Protein AF-A0AA43DC40-F1 (afdb_monomer)

Sequence (104 aa):
INIGRANNIYPDQLMPLIDKRHTLIVPQDLTDDLKFDYLFSLVQLMKIDERMYKEEMMFCSTIAENLGYRRQVMFELLLNVESTPMGEEEMNRLKGLVQGYLKP

pLDDT: mean 82.78, std 11.57, range [48.47, 95.19]

Solvent-accessible surface area (backbone atoms only — not comparable to full-atom values): 6319 Å² total; per-residue (Å²): 118,68,68,36,57,76,68,79,38,50,71,83,68,44,50,71,62,68,77,48,90,67,80,86,74,74,75,86,87,59,53,74,67,55,48,49,53,51,54,51,51,56,49,36,52,42,51,67,66,75,59,84,52,72,68,56,55,54,49,53,23,52,51,37,40,75,70,40,31,42,51,68,47,52,59,55,47,64,74,70,60,56,72,58,91,73,53,72,69,57,48,52,52,50,49,59,59,52,59,72,33,50,61,131

Secondary structure (DSSP, 8-state):
-HHHHHTT--HHHHHHHHSS-------TT--HHHHHHHHHHHHHHHHHH----HHHHHHHHHHHHHTTB-TTHHHHHHHH--SSPPPHHHHHHHHHHHHTTB--

Foldseek 3Di:
DVVCVVVVHDPVNVVVVVVDDDDPCLPQPDDLVRLLVVLLVLLLVVQLVVDDDPVSLVVSLVSCVSNQFHSCLSVLSNVQRHNDDDDPVSSVVNSVVSVVRGDD

Mean predicted aligned error: 7.76 Å

Radius of gyration: 14.43 Å; Cα contacts (8 Å, |Δi|>4): 70; chains: 1; bounding box: 31×30×38 Å

Structure (mmCIF, N/CA/C/O backbone):
data_AF-A0AA43DC40-F1
#
_entry.id   AF-A0AA43DC40-F1
#
loop_
_atom_site.group_PDB
_atom_site.id
_atom_site.type_symbol
_atom_site.label_atom_id
_atom_site.label_alt_id
_atom_site.label_comp_id
_atom_site.label_asym_id
_atom_site.label_entity_id
_atom_site.label_seq_id
_atom_site.pdbx_PDB_ins_code
_atom_site.Cartn_x
_atom_site.Cartn_y
_atom_site.Cartn_z
_atom_site.occupancy
_atom_site.B_iso_or_equiv
_atom_site.auth_seq_id
_atom_site.auth_comp_id
_atom_site.auth_asym_id
_atom_site.auth_atom_id
_atom_site.pdbx_PDB_model_num
ATOM 1 N N . ILE A 1 1 ? 11.589 -10.668 -12.384 1.00 48.47 1 ILE A N 1
ATOM 2 C CA . ILE A 1 1 ? 11.564 -12.160 -12.431 1.00 48.47 1 ILE A CA 1
ATOM 3 C C . ILE A 1 1 ? 11.500 -12.792 -11.030 1.00 48.47 1 ILE A C 1
ATOM 5 O O . ILE A 1 1 ? 10.839 -13.813 -10.881 1.00 48.47 1 ILE A O 1
ATOM 9 N N . ASN A 1 2 ? 12.104 -12.191 -9.994 1.00 56.75 2 ASN A N 1
ATOM 10 C CA . ASN A 1 2 ? 12.152 -12.777 -8.641 1.00 56.75 2 ASN A CA 1
ATOM 11 C C . ASN A 1 2 ? 10.788 -12.880 -7.923 1.00 56.75 2 ASN A C 1
ATOM 13 O O . ASN A 1 2 ? 10.542 -13.875 -7.252 1.00 56.75 2 ASN A O 1
ATOM 17 N N . ILE A 1 3 ? 9.874 -11.924 -8.130 1.00 61.62 3 ILE A N 1
ATOM 18 C CA . ILE A 1 3 ? 8.538 -11.908 -7.495 1.00 61.62 3 ILE A CA 1
ATOM 19 C C . ILE A 1 3 ? 7.651 -13.068 -7.971 1.00 61.62 3 ILE A C 1
ATOM 21 O O . ILE A 1 3 ? 6.934 -13.667 -7.174 1.00 61.62 3 ILE A O 1
ATOM 25 N N . GLY A 1 4 ? 7.724 -13.418 -9.262 1.00 61.06 4 GLY A N 1
ATO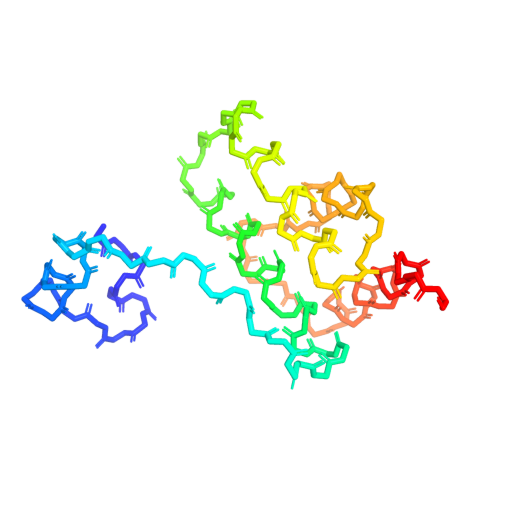M 26 C CA . GLY A 1 4 ? 6.960 -14.5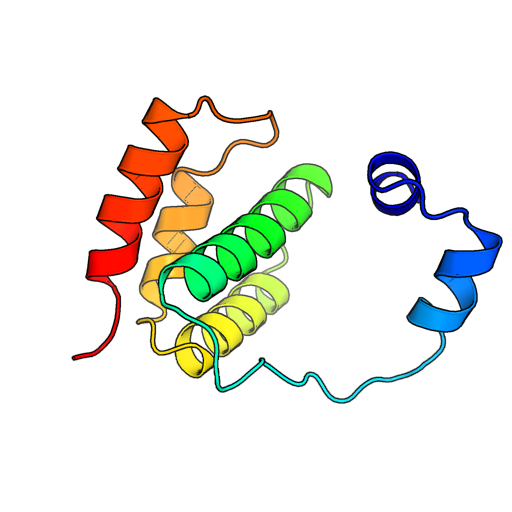34 -9.823 1.00 61.06 4 GLY A CA 1
ATOM 27 C C . GLY A 1 4 ? 7.344 -15.855 -9.161 1.00 61.06 4 GLY A C 1
ATOM 28 O O . GLY A 1 4 ? 6.488 -16.536 -8.611 1.00 61.06 4 GLY A O 1
ATOM 29 N N . ARG A 1 5 ? 8.647 -16.164 -9.094 1.00 63.62 5 ARG A N 1
ATOM 30 C CA . ARG A 1 5 ? 9.133 -17.379 -8.418 1.00 63.62 5 ARG A CA 1
ATOM 31 C C . ARG A 1 5 ? 8.778 -17.422 -6.934 1.00 63.62 5 ARG A C 1
ATOM 33 O O . ARG A 1 5 ? 8.451 -18.496 -6.447 1.00 63.62 5 ARG A O 1
ATOM 40 N N . ALA A 1 6 ? 8.812 -16.283 -6.240 1.00 60.78 6 ALA A N 1
ATOM 41 C CA . ALA A 1 6 ? 8.410 -16.201 -4.835 1.00 60.78 6 ALA A CA 1
ATOM 42 C C . ALA A 1 6 ? 6.925 -16.553 -4.611 1.00 60.78 6 ALA A C 1
ATOM 44 O O . ALA A 1 6 ? 6.558 -16.967 -3.518 1.00 60.78 6 ALA A O 1
ATOM 45 N N . ASN A 1 7 ? 6.092 -16.441 -5.652 1.00 64.56 7 ASN A N 1
ATOM 46 C CA . ASN A 1 7 ? 4.660 -16.743 -5.629 1.00 64.56 7 ASN A CA 1
ATOM 47 C C . ASN A 1 7 ? 4.292 -17.978 -6.479 1.00 64.56 7 ASN A C 1
ATOM 49 O O . ASN A 1 7 ? 3.139 -18.127 -6.874 1.00 64.56 7 ASN A O 1
ATOM 53 N N . ASN A 1 8 ? 5.254 -18.858 -6.792 1.00 75.06 8 ASN A N 1
ATOM 54 C CA . ASN A 1 8 ? 5.072 -20.034 -7.663 1.00 75.06 8 ASN A CA 1
ATOM 55 C C . ASN A 1 8 ? 4.550 -19.722 -9.084 1.00 75.06 8 ASN A C 1
ATOM 57 O O . ASN A 1 8 ? 3.950 -20.574 -9.736 1.00 75.06 8 ASN A O 1
ATOM 61 N N . ILE A 1 9 ? 4.811 -18.516 -9.586 1.00 76.44 9 ILE A N 1
ATOM 62 C CA . ILE A 1 9 ? 4.504 -18.089 -10.954 1.00 76.44 9 ILE A CA 1
ATOM 63 C C . ILE A 1 9 ? 5.775 -18.198 -11.798 1.00 76.44 9 ILE A C 1
ATOM 65 O O . ILE A 1 9 ? 6.770 -17.497 -11.571 1.00 76.44 9 ILE A O 1
ATOM 69 N N . TYR A 1 10 ? 5.745 -19.078 -12.796 1.00 78.94 10 TYR A N 1
ATOM 70 C CA . TYR A 1 10 ? 6.872 -19.291 -13.700 1.00 78.94 10 TYR A CA 1
ATOM 71 C C . TYR A 1 10 ? 6.940 -18.211 -14.801 1.00 78.94 10 TYR A C 1
ATOM 73 O O . TYR A 1 10 ? 5.934 -17.563 -15.101 1.00 78.94 10 TYR A O 1
ATOM 81 N N . PRO A 1 11 ? 8.123 -17.949 -15.399 1.00 73.69 11 PRO A N 1
ATOM 82 C CA . PRO A 1 11 ? 8.287 -16.870 -16.380 1.00 73.69 11 PRO A CA 1
ATOM 83 C C . PRO A 1 11 ? 7.344 -16.953 -17.589 1.00 73.69 11 PRO A C 1
ATOM 85 O O . PRO A 1 11 ? 6.876 -15.928 -18.071 1.00 73.69 11 PRO A O 1
ATOM 88 N N . ASP A 1 12 ? 7.038 -18.159 -18.053 1.00 79.00 12 ASP A N 1
ATOM 89 C CA . ASP A 1 12 ? 6.095 -18.459 -19.136 1.00 79.00 12 ASP A CA 1
ATOM 90 C C . ASP A 1 12 ? 4.640 -18.105 -18.791 1.00 79.00 12 ASP A C 1
ATOM 92 O O . ASP A 1 12 ? 3.876 -17.707 -19.667 1.00 79.00 12 ASP A O 1
ATOM 96 N N . GLN A 1 13 ? 4.269 -18.178 -17.513 1.00 75.88 13 GLN A N 1
ATOM 97 C CA . GLN A 1 13 ? 2.968 -17.735 -17.006 1.00 75.88 13 GLN A CA 1
ATOM 98 C C . GLN A 1 13 ? 2.934 -16.227 -16.732 1.00 75.88 13 GLN A C 1
ATOM 100 O O . GLN A 1 13 ? 1.872 -15.609 -16.784 1.00 75.88 13 GLN A O 1
ATOM 105 N N . LEU A 1 14 ? 4.094 -15.629 -16.452 1.00 74.81 14 LEU A N 1
ATOM 106 C CA . LEU A 1 14 ? 4.236 -14.208 -16.151 1.00 74.81 14 LEU A CA 1
ATOM 107 C C . LEU A 1 14 ? 4.168 -13.332 -17.412 1.00 74.81 14 LEU A C 1
ATOM 109 O O . LEU A 1 14 ? 3.501 -12.299 -17.395 1.00 74.81 14 LEU A O 1
ATOM 113 N N . MET A 1 15 ? 4.834 -13.730 -18.502 1.00 75.06 15 MET A N 1
ATOM 114 C CA . MET A 1 15 ? 4.919 -12.911 -19.724 1.00 75.06 15 MET A CA 1
ATOM 115 C C . MET A 1 15 ? 3.545 -12.507 -20.299 1.00 75.06 15 MET A C 1
ATOM 117 O O . MET A 1 15 ? 3.346 -11.319 -20.557 1.00 75.06 15 MET A O 1
ATOM 121 N N . PRO A 1 16 ? 2.545 -13.408 -20.406 1.00 73.31 16 PRO A N 1
ATOM 122 C CA . PRO A 1 16 ? 1.213 -13.040 -20.896 1.00 73.31 16 PRO A CA 1
ATOM 123 C C . PRO A 1 16 ? 0.466 -12.028 -20.014 1.00 73.31 16 PRO A C 1
ATOM 125 O O . PRO A 1 16 ? -0.461 -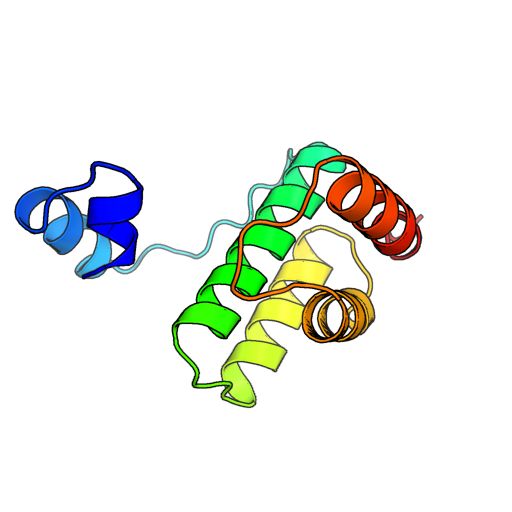11.370 -20.494 1.00 73.31 16 PRO A O 1
ATOM 128 N N . LEU A 1 17 ? 0.827 -11.926 -18.728 1.00 67.50 17 LEU A N 1
ATOM 129 C CA . LEU A 1 17 ? 0.233 -10.984 -17.775 1.00 67.50 17 LEU A CA 1
ATOM 130 C C . LEU A 1 17 ? 0.859 -9.589 -17.900 1.00 67.50 17 LEU A C 1
ATOM 132 O O . LEU A 1 17 ? 0.159 -8.597 -17.712 1.00 67.50 17 LEU A O 1
ATOM 136 N N . ILE A 1 18 ? 2.147 -9.516 -18.253 1.00 66.62 18 ILE A N 1
ATOM 137 C CA . ILE A 1 18 ? 2.888 -8.260 -18.453 1.00 66.62 18 ILE A CA 1
ATOM 138 C C . ILE A 1 18 ? 2.529 -7.610 -19.797 1.00 66.62 18 ILE A C 1
ATOM 140 O O . ILE A 1 18 ? 2.331 -6.398 -19.857 1.00 66.62 18 ILE A O 1
ATOM 144 N N . ASP A 1 19 ? 2.402 -8.401 -20.867 1.00 66.62 19 ASP A N 1
ATOM 145 C CA . ASP A 1 19 ? 2.202 -7.883 -22.233 1.00 66.62 19 ASP A CA 1
ATOM 146 C C . ASP A 1 19 ? 0.812 -7.277 -22.481 1.00 66.62 19 ASP A C 1
ATOM 148 O O . ASP A 1 19 ? 0.579 -6.574 -23.469 1.00 66.62 19 ASP A O 1
ATOM 152 N N . LYS A 1 20 ? -0.140 -7.517 -21.580 1.00 62.59 20 LYS A N 1
ATOM 153 C CA . LYS A 1 20 ? -1.488 -6.960 -21.672 1.00 62.59 20 LYS A CA 1
ATOM 154 C C . LYS A 1 20 ? -1.578 -5.673 -20.857 1.00 62.59 20 LYS A C 1
ATOM 156 O O . LYS A 1 20 ? -1.390 -5.668 -19.642 1.00 62.59 20 LYS A O 1
ATOM 161 N N . ARG A 1 21 ? -1.968 -4.573 -21.508 1.00 57.25 21 ARG A N 1
ATOM 162 C CA . ARG A 1 21 ? -2.425 -3.376 -20.790 1.00 57.25 21 ARG A CA 1
ATOM 163 C C . ARG A 1 21 ? -3.766 -3.689 -20.145 1.00 57.25 21 ARG A C 1
ATOM 165 O O . ARG A 1 21 ? -4.774 -3.811 -20.835 1.00 57.25 21 ARG A O 1
ATOM 172 N N . HIS A 1 22 ? -3.765 -3.816 -18.830 1.00 60.41 22 HIS A N 1
ATOM 173 C CA . HIS A 1 22 ? -4.987 -3.915 -18.053 1.00 60.41 22 HIS A CA 1
ATOM 174 C C . HIS A 1 22 ? -5.360 -2.511 -17.591 1.00 60.41 22 HIS A C 1
ATOM 176 O O . HIS A 1 22 ? -4.498 -1.740 -17.160 1.00 60.41 22 HIS A O 1
ATOM 182 N N . THR A 1 23 ? -6.640 -2.158 -17.678 1.00 60.72 23 THR A N 1
ATOM 183 C CA . THR A 1 23 ? -7.143 -1.025 -16.903 1.00 60.72 23 THR A CA 1
ATOM 184 C C . THR A 1 23 ? -6.868 -1.342 -15.439 1.00 60.72 23 THR A C 1
ATOM 186 O O . THR A 1 23 ? -7.170 -2.447 -14.990 1.00 60.72 23 THR A O 1
ATOM 189 N N . LEU A 1 24 ? -6.251 -0.415 -14.707 1.00 63.91 24 LEU A N 1
ATOM 190 C CA . LEU A 1 24 ? -6.028 -0.601 -13.280 1.00 63.91 24 LEU A CA 1
ATOM 191 C C . LEU A 1 24 ? -7.393 -0.583 -12.583 1.00 63.91 24 LEU A C 1
ATOM 193 O O . LEU A 1 24 ? -7.950 0.480 -12.315 1.00 63.91 24 LEU A O 1
ATOM 197 N N . ILE A 1 25 ? -7.953 -1.763 -12.339 1.00 64.56 25 ILE A N 1
ATOM 198 C CA . ILE A 1 25 ? -9.177 -1.913 -11.562 1.00 64.56 25 ILE A CA 1
ATOM 199 C C . ILE A 1 25 ? -8.734 -2.009 -10.107 1.00 64.56 25 ILE A C 1
ATOM 201 O O . ILE A 1 25 ? -8.345 -3.077 -9.642 1.00 64.56 25 ILE A O 1
ATOM 205 N N . VAL A 1 26 ? -8.750 -0.878 -9.398 1.00 68.06 26 VAL A N 1
ATOM 206 C CA . VAL A 1 26 ? -8.698 -0.905 -7.933 1.00 68.06 26 VAL A CA 1
ATOM 207 C C . VAL A 1 26 ? -9.977 -1.618 -7.481 1.00 68.06 26 VAL A C 1
ATOM 209 O O . VAL A 1 26 ? -11.061 -1.141 -7.834 1.00 68.06 26 VAL A O 1
ATOM 212 N N . PRO A 1 27 ? -9.898 -2.770 -6.791 1.00 72.25 27 PRO A N 1
ATOM 213 C CA . PRO A 1 27 ? -11.100 -3.515 -6.444 1.00 72.25 27 PRO A CA 1
ATOM 214 C C . PRO A 1 27 ? -11.962 -2.669 -5.497 1.00 72.25 27 PRO A C 1
ATOM 216 O O . PRO A 1 27 ? -11.457 -2.142 -4.507 1.00 72.25 27 PRO A O 1
ATOM 219 N N . GLN A 1 28 ? -13.241 -2.483 -5.836 1.00 69.62 28 GLN A N 1
ATOM 220 C CA . GLN A 1 28 ? -14.106 -1.528 -5.127 1.00 69.62 28 GLN A CA 1
ATOM 221 C C . GLN A 1 28 ? -14.720 -2.101 -3.842 1.00 69.62 28 GLN A C 1
ATOM 223 O O . GLN A 1 28 ? -14.998 -1.342 -2.919 1.00 69.62 28 GLN A O 1
ATOM 228 N N . ASP A 1 29 ? -14.830 -3.428 -3.740 1.00 80.38 29 ASP A N 1
ATOM 229 C CA . ASP A 1 29 ? -15.488 -4.124 -2.625 1.00 80.38 29 ASP A CA 1
ATOM 230 C C . ASP A 1 29 ? -14.487 -4.843 -1.703 1.00 80.38 29 ASP A C 1
ATOM 232 O O . ASP A 1 29 ? -14.690 -5.988 -1.295 1.00 80.38 29 ASP A O 1
ATOM 236 N N . LEU A 1 30 ? -13.359 -4.198 -1.395 1.00 85.69 30 LEU A N 1
ATOM 237 C CA . LEU A 1 30 ? -12.401 -4.735 -0.426 1.00 85.69 30 LEU A CA 1
ATOM 238 C C . LEU A 1 30 ? -12.829 -4.400 1.002 1.00 85.69 30 LEU A C 1
ATOM 240 O O . LEU A 1 30 ? -13.193 -3.262 1.304 1.00 85.69 30 LEU A O 1
ATOM 244 N N . THR A 1 31 ? -12.708 -5.377 1.899 1.00 92.25 31 THR A N 1
ATOM 245 C CA . THR A 1 31 ? -12.727 -5.111 3.341 1.00 92.25 31 THR A CA 1
ATOM 246 C C . THR A 1 31 ? -11.515 -4.264 3.717 1.00 92.25 31 THR A C 1
ATOM 248 O O . THR A 1 31 ? -10.492 -4.299 3.035 1.00 92.25 31 THR A O 1
ATOM 251 N N . ASP A 1 32 ? -11.596 -3.525 4.820 1.00 92.19 32 ASP A N 1
ATOM 252 C CA . ASP A 1 32 ? -10.493 -2.660 5.262 1.00 92.19 32 ASP A CA 1
ATOM 253 C C . ASP A 1 32 ? -9.182 -3.424 5.475 1.00 92.19 32 ASP A C 1
ATOM 255 O O . ASP A 1 32 ? -8.097 -2.906 5.208 1.00 92.19 32 ASP A O 1
ATOM 259 N N . ASP A 1 33 ? -9.288 -4.688 5.870 1.00 90.94 33 ASP A N 1
ATOM 260 C CA . ASP A 1 33 ? -8.168 -5.613 5.978 1.00 90.94 33 ASP A CA 1
ATOM 261 C C . ASP A 1 33 ? -7.516 -5.887 4.621 1.00 90.94 33 ASP A C 1
ATOM 263 O O . ASP A 1 33 ? -6.307 -5.735 4.473 1.00 90.94 33 ASP A O 1
ATOM 267 N N . LEU A 1 34 ? -8.321 -6.194 3.604 1.00 90.88 34 LEU A N 1
ATOM 268 C CA . LEU A 1 34 ? -7.820 -6.448 2.257 1.00 90.88 34 LEU A CA 1
ATOM 269 C C . LEU A 1 34 ? -7.244 -5.186 1.604 1.00 90.88 34 LEU A C 1
ATOM 271 O O . LEU A 1 34 ? -6.302 -5.273 0.817 1.00 90.88 34 LEU A O 1
ATOM 275 N N . LYS A 1 35 ? -7.783 -4.003 1.921 1.00 92.56 35 LYS A N 1
ATOM 276 C CA . LYS A 1 35 ? -7.207 -2.740 1.442 1.00 92.56 35 LYS A CA 1
ATOM 277 C C . LYS A 1 35 ? -5.821 -2.500 2.045 1.00 92.56 35 LYS A C 1
ATOM 279 O O . LYS A 1 35 ? -4.922 -2.059 1.328 1.00 92.56 35 LYS A O 1
ATOM 284 N N . PHE A 1 36 ? -5.646 -2.804 3.334 1.00 93.44 36 PHE A N 1
ATOM 285 C CA . PHE A 1 36 ? -4.342 -2.755 3.991 1.00 93.44 36 PHE A CA 1
ATOM 286 C C . PHE A 1 36 ? -3.359 -3.726 3.329 1.00 93.44 36 PHE A C 1
ATOM 288 O O . PHE A 1 36 ? -2.290 -3.292 2.901 1.00 93.44 36 PHE A O 1
ATOM 295 N N . ASP A 1 37 ? -3.742 -4.995 3.167 1.00 91.62 37 ASP A N 1
ATOM 296 C CA . ASP A 1 37 ? -2.885 -6.027 2.567 1.00 91.62 37 ASP A CA 1
ATOM 297 C C . ASP A 1 37 ? -2.435 -5.637 1.150 1.00 91.62 37 ASP A C 1
ATOM 299 O O . ASP A 1 37 ? -1.281 -5.845 0.758 1.00 91.62 37 ASP A O 1
ATOM 303 N N . TYR A 1 38 ? -3.330 -5.005 0.386 1.00 90.69 38 TYR A N 1
ATOM 304 C CA . TYR A 1 38 ? -3.038 -4.499 -0.950 1.00 90.69 38 TYR A CA 1
ATOM 305 C C . TYR A 1 38 ? -1.973 -3.392 -0.935 1.00 90.69 38 TYR A C 1
ATOM 307 O O . TYR A 1 38 ? -0.987 -3.465 -1.672 1.00 90.69 38 TYR A O 1
ATOM 315 N N . LEU A 1 39 ? -2.138 -2.372 -0.084 1.00 91.69 39 LEU A N 1
ATOM 316 C CA . LEU A 1 39 ? -1.166 -1.281 0.030 1.00 91.69 39 LEU A CA 1
ATOM 317 C C . LEU A 1 39 ? 0.176 -1.760 0.594 1.00 91.69 39 LEU A C 1
ATOM 319 O O . LEU A 1 39 ? 1.225 -1.348 0.098 1.00 91.69 39 LEU A O 1
ATOM 323 N N . PHE A 1 40 ? 0.147 -2.656 1.581 1.00 92.25 40 PHE A N 1
ATOM 324 C CA . PHE A 1 40 ? 1.340 -3.293 2.129 1.00 92.25 40 PHE A CA 1
ATOM 325 C C . PHE A 1 40 ? 2.129 -4.011 1.029 1.00 92.25 40 PHE A C 1
ATOM 327 O O . PHE A 1 40 ? 3.325 -3.772 0.867 1.00 92.25 40 PHE A O 1
ATOM 334 N N . SER A 1 41 ? 1.445 -4.819 0.214 1.00 88.56 41 SER A N 1
ATOM 335 C CA . SER A 1 41 ? 2.063 -5.560 -0.890 1.00 88.56 41 SER A CA 1
ATOM 336 C C . SER A 1 41 ? 2.700 -4.627 -1.922 1.00 88.56 41 SER A C 1
ATOM 338 O O . SER A 1 41 ? 3.827 -4.867 -2.353 1.00 88.56 41 SER A O 1
ATOM 340 N N . LEU A 1 42 ? 2.031 -3.526 -2.290 1.00 87.88 42 LEU A N 1
ATOM 341 C CA . LEU A 1 42 ? 2.607 -2.520 -3.192 1.00 87.88 42 LEU A CA 1
ATOM 342 C C . LEU A 1 42 ? 3.894 -1.911 -2.628 1.00 87.88 42 LEU A C 1
ATOM 344 O O . LEU A 1 42 ? 4.878 -1.754 -3.350 1.00 87.88 42 LEU A O 1
ATOM 348 N N . VAL A 1 43 ? 3.905 -1.580 -1.337 1.00 89.44 43 VAL A N 1
ATOM 349 C CA . VAL A 1 43 ? 5.074 -0.983 -0.687 1.00 89.44 43 VAL A CA 1
ATOM 350 C C . VAL A 1 43 ? 6.216 -1.981 -0.551 1.00 89.44 43 VAL A C 1
ATOM 352 O O . VAL A 1 43 ? 7.361 -1.631 -0.830 1.00 89.44 43 VAL A O 1
ATOM 355 N N . GLN A 1 44 ? 5.919 -3.229 -0.206 1.00 88.06 44 GLN A N 1
ATOM 356 C CA . GLN A 1 44 ? 6.922 -4.284 -0.137 1.00 88.06 44 GLN A CA 1
ATOM 357 C C . GLN A 1 44 ? 7.588 -4.517 -1.502 1.00 88.06 44 GLN A C 1
ATOM 359 O O . GLN A 1 44 ? 8.809 -4.647 -1.577 1.00 88.06 44 GLN A O 1
ATOM 364 N N . LEU A 1 45 ? 6.817 -4.486 -2.595 1.00 83.31 45 LEU A N 1
ATOM 365 C CA . LEU A 1 45 ? 7.356 -4.574 -3.956 1.00 83.31 45 LEU A CA 1
ATOM 366 C C . LEU A 1 45 ? 8.327 -3.426 -4.263 1.00 83.31 45 LEU A C 1
ATOM 368 O O . LEU A 1 45 ? 9.417 -3.680 -4.772 1.00 83.31 45 LEU A O 1
ATOM 372 N N . MET A 1 46 ? 7.977 -2.191 -3.890 1.00 81.31 46 MET A N 1
ATOM 373 C CA . MET A 1 46 ? 8.869 -1.033 -4.046 1.00 81.31 46 MET A CA 1
ATOM 374 C C . MET A 1 46 ? 10.151 -1.163 -3.209 1.00 81.31 46 MET A C 1
ATOM 376 O O . MET A 1 46 ? 11.229 -0.787 -3.663 1.00 81.31 46 MET A O 1
ATOM 380 N N . LYS A 1 47 ? 10.061 -1.715 -1.991 1.00 83.75 47 LYS A N 1
ATOM 381 C CA . LYS A 1 47 ? 11.224 -1.936 -1.114 1.00 83.75 47 LYS A CA 1
ATOM 382 C C . LYS A 1 47 ? 12.190 -2.975 -1.681 1.00 83.75 47 LYS A C 1
ATOM 384 O O . LYS A 1 47 ? 13.396 -2.806 -1.537 1.00 83.75 47 LYS A O 1
ATOM 389 N N . ILE A 1 48 ? 11.669 -4.022 -2.320 1.00 82.56 48 ILE A N 1
ATOM 390 C CA . ILE A 1 48 ? 12.474 -5.082 -2.943 1.00 82.56 48 ILE A CA 1
ATOM 391 C C . ILE A 1 48 ? 13.174 -4.585 -4.214 1.00 82.56 48 ILE A C 1
ATOM 393 O O . ILE A 1 48 ? 14.287 -5.020 -4.497 1.00 82.56 48 ILE A O 1
ATOM 397 N N . ASP A 1 49 ? 12.541 -3.697 -4.985 1.00 76.81 49 ASP A N 1
ATOM 398 C CA . ASP A 1 49 ? 13.115 -3.189 -6.242 1.00 76.81 49 ASP A CA 1
ATOM 399 C C . ASP A 1 49 ? 14.218 -2.127 -6.028 1.00 76.81 49 ASP A C 1
ATOM 401 O O . ASP A 1 49 ? 14.896 -1.736 -6.975 1.00 76.81 49 ASP A O 1
ATOM 405 N N . GLU A 1 50 ? 14.419 -1.656 -4.786 1.00 72.75 50 GLU A N 1
ATOM 406 C CA . GLU A 1 50 ? 15.418 -0.650 -4.358 1.00 72.75 50 GLU A CA 1
ATOM 407 C C . GLU A 1 50 ? 15.394 0.684 -5.137 1.00 72.75 50 GLU A C 1
ATOM 409 O O . GLU A 1 50 ? 16.259 1.547 -4.969 1.00 72.75 50 GLU A O 1
ATOM 414 N N . ARG A 1 51 ? 14.382 0.897 -5.979 1.00 70.12 51 ARG A N 1
ATOM 415 C CA . ARG A 1 51 ? 14.210 2.084 -6.812 1.00 70.12 51 ARG A CA 1
ATOM 416 C C . ARG A 1 51 ? 12.869 2.702 -6.477 1.00 70.12 51 ARG A C 1
ATOM 418 O O . ARG A 1 51 ? 11.831 2.152 -6.803 1.00 70.12 51 ARG A O 1
ATOM 425 N N . MET A 1 52 ? 12.901 3.845 -5.799 1.00 68.62 52 MET A N 1
ATOM 426 C CA . MET A 1 52 ? 11.694 4.617 -5.524 1.00 68.62 52 MET A CA 1
ATOM 427 C C . MET A 1 52 ? 11.665 5.847 -6.416 1.00 68.62 52 MET A C 1
ATOM 429 O O . MET A 1 52 ? 12.334 6.845 -6.130 1.00 68.62 52 MET A O 1
ATOM 433 N N . TYR A 1 53 ? 10.884 5.784 -7.490 1.00 78.81 53 TYR A N 1
ATOM 434 C CA . TYR A 1 53 ? 10.644 6.947 -8.332 1.00 78.81 53 TYR A CA 1
ATOM 435 C C . TYR A 1 53 ? 9.502 7.792 -7.753 1.00 78.81 53 TYR A C 1
ATOM 437 O O . TYR A 1 53 ? 8.522 7.290 -7.196 1.00 78.81 53 TYR A O 1
ATOM 445 N N . LYS A 1 54 ? 9.612 9.117 -7.874 1.00 80.56 54 LYS A N 1
ATOM 446 C CA . LYS A 1 54 ? 8.608 10.056 -7.342 1.00 80.56 54 LYS A CA 1
ATOM 447 C C . LYS A 1 54 ? 7.232 9.811 -7.968 1.00 80.56 54 LYS A C 1
ATOM 449 O O . LYS A 1 54 ? 6.204 9.943 -7.306 1.00 80.56 54 LYS A O 1
ATOM 454 N N . GLU A 1 55 ? 7.219 9.449 -9.241 1.00 80.88 55 GLU A N 1
ATOM 455 C CA . GLU A 1 55 ? 6.035 9.131 -10.026 1.00 80.88 55 GLU A CA 1
ATOM 456 C C . GLU A 1 55 ? 5.304 7.899 -9.470 1.00 80.88 55 GLU A C 1
ATOM 458 O O . GLU A 1 55 ? 4.077 7.915 -9.368 1.00 80.88 55 GLU A O 1
ATOM 463 N N . GLU A 1 56 ? 6.038 6.874 -9.029 1.00 78.69 56 GLU A N 1
ATOM 464 C CA . GLU A 1 56 ? 5.473 5.660 -8.423 1.00 78.69 56 GLU A CA 1
ATOM 465 C C . GLU A 1 56 ? 4.844 5.954 -7.063 1.00 78.69 56 GLU A C 1
ATOM 467 O O . GLU A 1 56 ? 3.741 5.485 -6.778 1.00 78.69 56 GLU A O 1
ATOM 472 N N . MET A 1 57 ? 5.485 6.802 -6.248 1.00 83.94 57 MET A N 1
ATOM 473 C CA . MET A 1 57 ? 4.899 7.249 -4.981 1.00 83.94 57 MET A CA 1
ATOM 474 C C . MET A 1 57 ? 3.592 8.018 -5.201 1.00 83.94 57 MET A C 1
ATOM 476 O O . MET A 1 57 ? 2.610 7.806 -4.482 1.00 83.94 57 MET A O 1
ATOM 480 N N . MET A 1 58 ? 3.552 8.901 -6.203 1.00 85.81 58 MET A N 1
ATOM 481 C CA . MET A 1 58 ? 2.343 9.654 -6.553 1.00 85.81 58 MET A CA 1
ATOM 482 C C . MET A 1 58 ? 1.229 8.736 -7.066 1.00 85.81 58 MET A C 1
ATOM 484 O O . MET A 1 58 ? 0.060 8.905 -6.705 1.00 85.81 58 MET A O 1
ATOM 488 N N . PHE A 1 59 ? 1.589 7.736 -7.868 1.00 84.69 59 PHE A N 1
ATOM 489 C CA . PHE A 1 59 ? 0.661 6.727 -8.358 1.00 84.69 59 PHE A CA 1
ATOM 490 C C . PHE A 1 59 ? 0.076 5.888 -7.214 1.00 84.69 59 PHE A C 1
ATOM 492 O O . PHE A 1 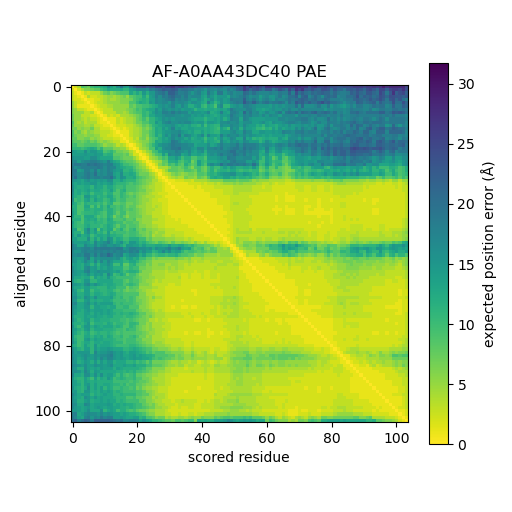59 ? -1.146 5.809 -7.078 1.00 84.69 59 PHE A O 1
ATOM 499 N N . CYS A 1 60 ? 0.913 5.353 -6.322 1.00 87.19 60 CYS A N 1
ATOM 500 C CA . CYS A 1 60 ? 0.452 4.577 -5.168 1.00 87.19 60 CYS A CA 1
ATOM 501 C C . CYS A 1 60 ? -0.387 5.423 -4.198 1.00 87.19 60 CYS A C 1
ATOM 503 O O . CYS A 1 60 ? -1.363 4.936 -3.637 1.00 87.19 60 CYS A O 1
ATOM 505 N N . SER A 1 61 ? -0.084 6.717 -4.061 1.00 90.50 61 SER A N 1
ATOM 506 C CA . SER A 1 61 ? -0.913 7.649 -3.280 1.00 90.50 61 SER A CA 1
ATOM 507 C C . SER A 1 61 ? -2.309 7.833 -3.878 1.00 90.50 61 SER A C 1
ATOM 509 O O . SER A 1 61 ? -3.283 7.974 -3.141 1.00 90.50 61 SER A O 1
ATOM 511 N N . THR A 1 62 ? -2.420 7.804 -5.207 1.00 90.00 62 THR A N 1
ATOM 512 C CA . THR A 1 62 ? -3.713 7.848 -5.910 1.00 90.00 62 THR A CA 1
ATOM 513 C C . THR A 1 62 ? -4.488 6.545 -5.709 1.00 90.00 62 THR A C 1
ATOM 515 O O . THR A 1 62 ? -5.688 6.570 -5.455 1.00 90.00 62 THR A O 1
ATOM 518 N N . ILE A 1 63 ? -3.800 5.401 -5.747 1.00 89.75 63 ILE A N 1
ATOM 519 C CA . ILE A 1 63 ? -4.391 4.099 -5.410 1.00 89.75 63 ILE A CA 1
ATOM 520 C C . ILE A 1 63 ? -4.928 4.100 -3.975 1.00 89.75 63 ILE A C 1
ATOM 522 O O . ILE A 1 63 ? -6.070 3.704 -3.757 1.00 89.75 63 ILE A O 1
ATOM 526 N N . ALA A 1 64 ? -4.139 4.574 -3.009 1.00 92.44 64 ALA A N 1
ATOM 527 C CA . ALA A 1 64 ? -4.556 4.660 -1.615 1.00 92.44 64 ALA A CA 1
ATOM 528 C C . ALA A 1 64 ? -5.819 5.519 -1.447 1.00 92.44 64 ALA A C 1
ATOM 530 O O . ALA A 1 64 ? -6.737 5.129 -0.729 1.00 92.44 64 ALA A O 1
ATOM 531 N N . GLU A 1 65 ? -5.914 6.645 -2.161 1.00 92.75 65 GLU A N 1
ATOM 532 C CA . GLU A 1 65 ? -7.137 7.453 -2.182 1.00 92.75 65 GLU A CA 1
ATOM 533 C C . GLU A 1 65 ? -8.343 6.723 -2.758 1.00 92.75 65 GLU A C 1
ATOM 535 O O . GLU A 1 65 ? -9.431 6.844 -2.194 1.00 92.75 65 GLU A O 1
ATOM 540 N N . ASN A 1 66 ? -8.154 5.967 -3.839 1.00 89.81 66 ASN A N 1
ATOM 541 C CA . ASN A 1 66 ? -9.219 5.181 -4.460 1.00 89.81 66 ASN A CA 1
ATOM 542 C C . ASN A 1 66 ? -9.705 4.043 -3.551 1.00 89.81 66 ASN A C 1
ATOM 544 O O . ASN A 1 66 ? -10.868 3.664 -3.624 1.00 89.81 66 ASN A O 1
ATOM 548 N N . LEU A 1 67 ? -8.840 3.530 -2.670 1.00 91.00 67 LEU A N 1
ATOM 549 C CA . LEU A 1 67 ? -9.199 2.564 -1.626 1.00 91.00 67 LEU A CA 1
ATOM 550 C C . LEU A 1 67 ? -9.888 3.220 -0.413 1.00 91.00 67 LEU A C 1
ATOM 552 O O . LEU A 1 67 ? -10.360 2.521 0.479 1.00 91.00 67 LEU A O 1
ATOM 556 N N . GLY A 1 68 ? -9.968 4.552 -0.367 1.00 92.38 68 GLY A N 1
ATOM 557 C CA . GLY A 1 68 ? -10.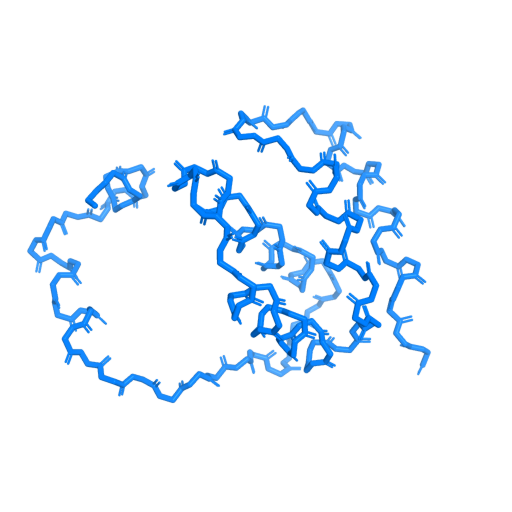605 5.299 0.719 1.00 92.38 68 GLY A CA 1
ATOM 558 C C . GLY A 1 68 ? -9.646 5.803 1.799 1.00 92.38 68 GLY A C 1
ATOM 559 O O . GLY A 1 68 ? -10.095 6.426 2.758 1.00 92.38 68 GLY A O 1
ATOM 560 N N . TYR A 1 69 ? -8.334 5.619 1.648 1.00 94.88 69 TYR A N 1
ATOM 561 C CA . TYR A 1 69 ? -7.351 6.199 2.563 1.00 94.88 69 TYR A CA 1
ATOM 562 C C . TYR A 1 69 ? -7.043 7.663 2.231 1.00 94.88 69 TYR A C 1
ATOM 564 O O . TYR A 1 69 ? -7.289 8.179 1.136 1.00 94.88 69 TYR A O 1
ATOM 572 N N . ARG A 1 70 ? -6.458 8.373 3.193 1.00 95.19 70 ARG A N 1
ATOM 573 C CA . ARG A 1 70 ? -5.766 9.644 2.946 1.00 95.19 70 ARG A CA 1
ATOM 574 C C . ARG A 1 70 ? -4.383 9.370 2.343 1.00 95.19 70 ARG A C 1
ATOM 576 O O . ARG A 1 70 ? -3.713 8.438 2.775 1.00 95.19 70 ARG A O 1
ATOM 583 N N . ARG A 1 71 ? -3.909 10.215 1.414 1.00 92.94 71 ARG A N 1
ATOM 584 C CA . ARG A 1 71 ? -2.594 10.046 0.742 1.00 92.94 71 ARG A CA 1
ATOM 585 C C . ARG A 1 71 ? -1.423 9.865 1.710 1.00 92.94 71 ARG A C 1
ATOM 587 O O . ARG A 1 71 ? -0.465 9.178 1.376 1.00 92.94 71 ARG A O 1
ATOM 594 N N . GLN A 1 72 ? -1.507 10.458 2.903 1.00 92.62 72 GLN A N 1
ATOM 595 C CA . GLN A 1 72 ? -0.479 10.366 3.942 1.00 92.62 72 GLN A CA 1
ATOM 596 C C . GLN A 1 72 ? -0.145 8.920 4.337 1.00 92.62 72 GLN A C 1
ATOM 598 O O . GLN A 1 72 ? 0.989 8.662 4.726 1.00 92.62 72 GLN A O 1
ATOM 603 N N . VAL A 1 73 ? -1.084 7.980 4.169 1.00 94.69 73 VAL A N 1
ATOM 604 C CA . VAL A 1 73 ? -0.878 6.559 4.485 1.00 94.69 73 VAL A CA 1
ATOM 605 C C . VAL A 1 73 ? 0.328 5.963 3.756 1.00 94.69 73 VAL A C 1
ATOM 607 O O . VAL A 1 73 ? 1.017 5.105 4.296 1.00 94.69 73 VAL A O 1
ATOM 610 N N . MET A 1 74 ? 0.628 6.446 2.545 1.00 92.56 74 MET A N 1
ATOM 611 C CA . MET A 1 74 ? 1.758 5.939 1.770 1.00 92.56 74 MET A CA 1
ATOM 612 C C . MET A 1 74 ? 3.097 6.293 2.407 1.00 92.56 74 MET A C 1
ATOM 614 O O . MET A 1 74 ? 4.014 5.479 2.363 1.00 92.56 74 MET A O 1
ATOM 618 N N . PHE A 1 75 ? 3.215 7.473 3.022 1.00 90.88 75 PHE A N 1
ATOM 619 C CA . PHE A 1 75 ? 4.434 7.857 3.733 1.00 90.88 75 PHE A CA 1
ATOM 620 C C . PHE A 1 75 ? 4.628 7.000 4.985 1.00 90.88 75 PHE A C 1
ATOM 622 O O . PHE A 1 75 ? 5.735 6.529 5.224 1.00 90.88 75 PHE A O 1
ATOM 629 N N . GLU A 1 76 ? 3.552 6.733 5.728 1.00 94.06 76 GLU A N 1
ATOM 630 C CA . GLU A 1 76 ? 3.604 5.848 6.897 1.00 94.06 76 GLU A CA 1
ATOM 631 C C . GLU A 1 76 ? 4.022 4.429 6.526 1.00 94.06 76 GLU A C 1
ATOM 633 O O . GLU A 1 76 ? 4.933 3.869 7.134 1.00 94.06 76 GLU A O 1
ATOM 638 N N . LEU A 1 77 ? 3.403 3.854 5.493 1.00 93.38 77 LEU A N 1
ATOM 639 C CA . LEU A 1 77 ? 3.769 2.524 5.018 1.00 93.38 77 LEU A CA 1
ATOM 640 C C . LEU A 1 77 ? 5.226 2.493 4.542 1.00 93.38 77 LEU A C 1
ATOM 642 O O . LEU A 1 77 ? 5.966 1.585 4.893 1.00 93.38 77 LEU A O 1
ATOM 646 N N . LEU A 1 78 ? 5.686 3.502 3.801 1.00 89.94 78 LEU A N 1
ATOM 647 C CA . LEU A 1 78 ? 7.078 3.568 3.350 1.00 89.94 78 LEU A CA 1
ATOM 648 C C . LEU A 1 78 ? 8.090 3.667 4.498 1.00 89.94 78 LEU A C 1
ATOM 650 O O . LEU A 1 78 ? 9.213 3.184 4.346 1.00 89.94 78 LEU A O 1
ATOM 654 N N . LEU A 1 79 ? 7.727 4.291 5.618 1.00 90.56 79 LEU A N 1
ATOM 655 C CA . LEU A 1 79 ? 8.591 4.408 6.794 1.00 90.56 79 LEU A CA 1
ATOM 656 C C . LEU A 1 79 ? 8.643 3.117 7.618 1.00 90.56 79 LEU A C 1
ATOM 658 O O . LEU A 1 79 ? 9.702 2.795 8.147 1.00 90.56 79 LEU A O 1
ATOM 662 N N . ASN A 1 80 ? 7.526 2.392 7.713 1.00 92.56 80 ASN A N 1
ATOM 663 C CA . ASN A 1 80 ? 7.375 1.268 8.641 1.00 92.56 80 ASN A CA 1
ATOM 664 C C . ASN A 1 80 ? 7.460 -0.118 7.980 1.00 92.56 80 ASN A C 1
ATOM 666 O O . ASN A 1 80 ? 7.676 -1.102 8.679 1.00 92.56 80 ASN A O 1
ATOM 670 N N . VAL A 1 81 ? 7.272 -0.225 6.660 1.00 91.31 81 VAL A N 1
ATOM 671 C CA . VAL A 1 81 ? 7.390 -1.501 5.940 1.00 91.31 81 VAL A CA 1
ATOM 672 C C . VAL A 1 81 ? 8.857 -1.814 5.662 1.00 91.31 81 VAL A C 1
ATOM 674 O O . VAL A 1 81 ? 9.585 -1.021 5.049 1.00 91.31 81 VAL A O 1
ATOM 677 N N . GLU A 1 82 ? 9.262 -3.014 6.064 1.00 86.75 82 GLU A N 1
ATOM 678 C CA . GLU A 1 82 ? 10.584 -3.566 5.798 1.00 86.75 82 GLU A CA 1
ATOM 679 C C . GLU A 1 82 ? 10.629 -4.356 4.480 1.00 86.75 82 GLU A C 1
ATOM 681 O O . GLU A 1 82 ? 9.612 -4.814 3.956 1.00 86.75 82 GLU A O 1
ATOM 686 N N . SER A 1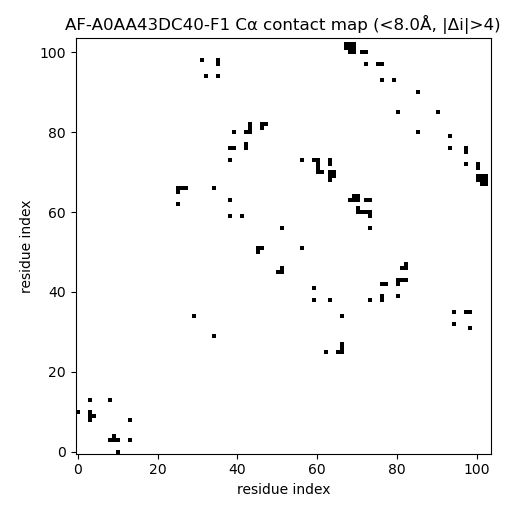 83 ? 11.832 -4.521 3.923 1.00 81.44 83 SER A N 1
ATOM 687 C CA . SER A 1 83 ? 12.066 -5.408 2.773 1.00 81.44 83 SER A CA 1
ATOM 688 C C . SER A 1 83 ? 12.054 -6.891 3.164 1.00 81.44 83 SER A C 1
ATOM 690 O O . SER A 1 83 ? 11.872 -7.757 2.308 1.00 81.44 83 SER A O 1
ATOM 692 N N . THR A 1 84 ? 12.235 -7.189 4.451 1.00 82.19 84 THR A N 1
ATOM 693 C CA . THR A 1 84 ? 12.150 -8.524 5.044 1.00 82.19 84 THR A CA 1
ATOM 694 C C . THR A 1 84 ? 10.738 -8.838 5.542 1.00 82.19 84 THR A C 1
ATOM 696 O O . THR A 1 84 ? 9.951 -7.923 5.790 1.00 82.19 84 THR A O 1
ATOM 699 N N . PRO A 1 85 ? 10.379 -10.128 5.689 1.00 83.19 85 PRO A N 1
ATOM 700 C CA . PRO A 1 85 ? 9.110 -10.507 6.298 1.00 83.19 85 PRO A CA 1
ATOM 701 C C . PRO A 1 85 ? 8.982 -9.914 7.705 1.00 83.19 85 PRO A C 1
ATOM 703 O O . PRO A 1 85 ? 9.836 -10.164 8.554 1.00 83.19 85 PRO A O 1
ATOM 706 N N . MET A 1 86 ? 7.916 -9.150 7.937 1.00 88.19 86 MET A N 1
ATOM 707 C CA . MET A 1 86 ? 7.593 -8.592 9.251 1.00 88.19 86 MET A CA 1
ATOM 708 C C . MET A 1 86 ? 6.913 -9.648 10.125 1.00 88.19 86 MET A C 1
ATOM 710 O O . MET A 1 86 ? 6.156 -10.486 9.625 1.00 88.19 86 MET A O 1
ATOM 714 N N . GLY A 1 87 ? 7.161 -9.596 11.433 1.00 91.00 87 GLY A N 1
ATOM 715 C CA . GLY A 1 87 ? 6.483 -10.464 12.390 1.00 91.00 87 GLY A CA 1
ATOM 716 C C . GLY A 1 87 ? 4.988 -10.145 12.498 1.00 91.00 87 GLY A C 1
ATOM 717 O O . GLY A 1 87 ? 4.548 -9.031 12.213 1.00 91.00 87 GLY A O 1
ATOM 718 N N . GLU A 1 88 ? 4.192 -11.108 12.966 1.00 91.25 88 GLU A N 1
ATOM 719 C CA . GLU A 1 88 ? 2.736 -10.946 13.106 1.00 91.25 88 GLU A CA 1
ATOM 720 C C . GLU A 1 88 ? 2.363 -9.749 13.998 1.00 91.25 88 GLU A C 1
ATOM 722 O O . GLU A 1 88 ? 1.468 -8.969 13.672 1.00 91.25 88 GLU A O 1
ATOM 727 N N . GLU A 1 89 ? 3.086 -9.542 15.100 1.00 92.38 89 GLU A N 1
ATOM 728 C CA . GLU A 1 89 ? 2.847 -8.394 15.976 1.00 92.38 89 GLU A CA 1
ATOM 729 C C . GLU A 1 89 ? 3.133 -7.049 15.299 1.00 92.38 89 GLU A C 1
ATOM 731 O O . GLU A 1 89 ? 2.398 -6.083 15.498 1.00 92.38 89 GLU A O 1
ATOM 736 N N . GLU A 1 90 ? 4.207 -6.965 14.514 1.00 92.38 90 GLU A N 1
ATOM 737 C CA . GLU A 1 90 ? 4.589 -5.746 13.797 1.00 92.38 90 GLU A CA 1
ATOM 738 C C . GLU A 1 90 ? 3.573 -5.427 12.710 1.00 92.38 90 GLU A C 1
ATOM 740 O O . GLU A 1 90 ? 3.144 -4.279 12.590 1.00 92.38 90 GLU A O 1
ATOM 745 N N . MET A 1 91 ? 3.123 -6.456 11.991 1.00 92.06 91 MET A N 1
ATOM 746 C CA . MET A 1 91 ? 2.063 -6.349 10.999 1.00 92.06 91 MET A CA 1
ATOM 747 C C . MET A 1 91 ? 0.763 -5.837 11.627 1.00 92.06 91 MET A C 1
ATOM 749 O O . MET A 1 91 ? 0.164 -4.888 11.126 1.00 92.06 91 MET A O 1
ATOM 753 N N . ASN A 1 92 ? 0.351 -6.407 12.762 1.00 94.06 92 ASN A N 1
ATOM 754 C CA . ASN A 1 92 ? -0.861 -5.989 13.466 1.00 94.06 92 ASN A CA 1
ATOM 755 C C . ASN A 1 92 ? -0.763 -4.547 13.987 1.00 94.06 92 ASN A C 1
ATOM 757 O O . ASN A 1 92 ? -1.728 -3.785 13.879 1.00 94.06 92 ASN A O 1
ATOM 761 N N . ARG A 1 93 ? 0.406 -4.140 14.503 1.00 94.38 93 ARG A N 1
ATOM 762 C CA . ARG A 1 93 ? 0.664 -2.749 14.911 1.00 94.38 93 ARG A CA 1
ATOM 763 C C . ARG A 1 93 ? 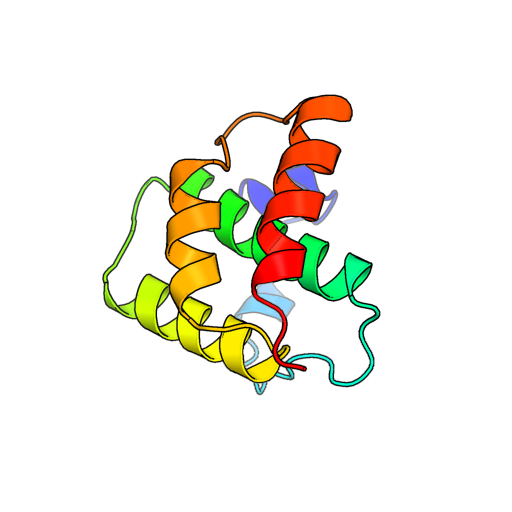0.572 -1.792 13.723 1.00 94.38 93 ARG A C 1
ATOM 765 O O . ARG A 1 93 ? -0.124 -0.780 13.812 1.00 94.38 93 ARG A O 1
ATOM 772 N N . LEU A 1 94 ? 1.227 -2.127 12.613 1.00 94.81 94 LEU A N 1
ATOM 773 C CA . LEU A 1 94 ? 1.216 -1.319 11.396 1.00 94.81 94 LEU A CA 1
ATOM 774 C C . LEU A 1 94 ? -0.198 -1.194 10.820 1.00 94.81 94 LEU A C 1
ATOM 776 O O . LEU A 1 94 ? -0.630 -0.095 10.478 1.00 94.81 94 LEU A O 1
ATOM 780 N N . LYS A 1 95 ? -0.947 -2.296 10.778 1.00 94.88 95 LYS A N 1
ATOM 781 C CA . LY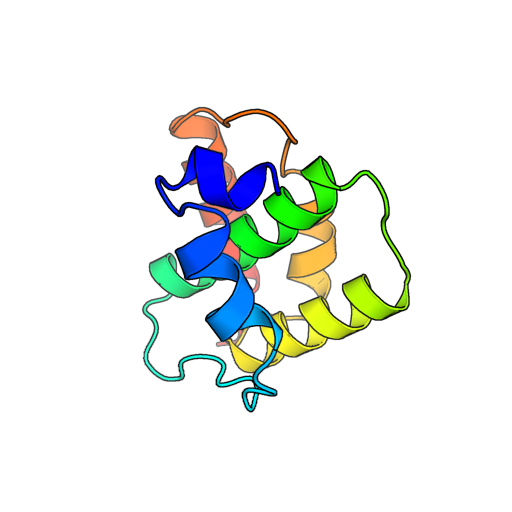S A 1 95 ? -2.344 -2.314 10.346 1.00 94.88 95 LYS A CA 1
ATOM 782 C C . LYS A 1 95 ? -3.201 -1.385 11.199 1.00 94.88 95 LYS A C 1
ATOM 784 O O . LYS A 1 95 ? -3.909 -0.548 10.648 1.00 94.88 95 LYS A O 1
ATOM 789 N N . GLY A 1 96 ? -3.090 -1.462 12.527 1.00 94.44 96 GLY A N 1
ATOM 790 C CA . GLY A 1 96 ? -3.807 -0.566 13.440 1.00 94.44 96 GLY A CA 1
ATOM 791 C C . GLY A 1 96 ? -3.514 0.917 13.181 1.00 94.44 96 GLY A C 1
ATOM 792 O O . GLY A 1 96 ? -4.439 1.727 13.143 1.00 94.44 96 GLY A O 1
ATOM 793 N N . LEU A 1 97 ? -2.247 1.265 12.933 1.00 93.81 97 LEU A N 1
ATOM 794 C CA . LEU A 1 97 ? -1.840 2.626 12.571 1.00 93.81 97 LEU A CA 1
ATOM 795 C C . LEU A 1 97 ? -2.456 3.063 11.236 1.00 93.81 97 LEU A C 1
ATOM 797 O O . LEU A 1 97 ? -3.034 4.145 11.138 1.00 93.81 97 LEU A O 1
ATOM 801 N N . VAL A 1 98 ? -2.371 2.207 10.218 1.00 93.88 98 VAL A N 1
ATOM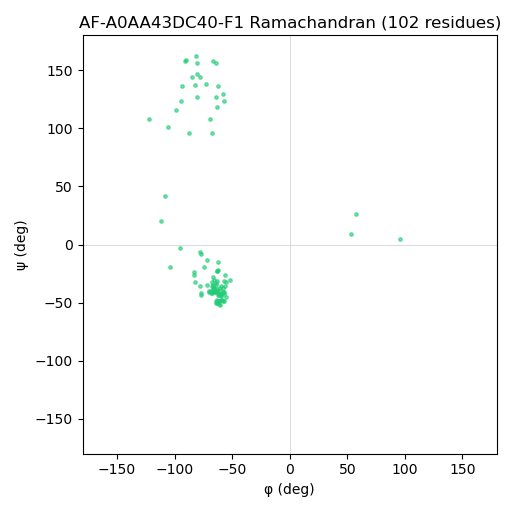 802 C CA . VAL A 1 98 ? -2.848 2.491 8.860 1.00 93.88 98 VAL A CA 1
ATOM 803 C C . VAL A 1 98 ? -4.363 2.655 8.806 1.00 93.88 98 VAL A C 1
ATOM 805 O O . VAL A 1 98 ? -4.839 3.552 8.109 1.00 93.88 98 VAL A O 1
ATOM 808 N N . GLN A 1 99 ? -5.135 1.883 9.578 1.00 93.75 99 GLN A N 1
ATOM 809 C CA . GLN A 1 99 ? -6.593 2.050 9.599 1.00 93.75 99 GLN A CA 1
ATOM 810 C C . GLN A 1 99 ? -7.039 3.425 10.116 1.00 93.75 99 GLN A C 1
ATOM 812 O O . GLN A 1 99 ? -8.090 3.914 9.709 1.00 93.75 99 GLN A O 1
ATOM 817 N N . GLY A 1 100 ? -6.209 4.123 10.899 1.00 93.62 100 GLY A N 1
ATOM 818 C CA . GLY A 1 100 ? -6.458 5.520 11.274 1.00 93.62 100 GLY A CA 1
ATOM 819 C C . GLY A 1 100 ? -6.482 6.502 10.091 1.00 93.62 100 GLY A C 1
ATOM 820 O O . GLY A 1 100 ? -6.961 7.629 10.227 1.00 93.62 100 GLY A O 1
ATOM 821 N N . TYR A 1 101 ? -5.992 6.088 8.919 1.00 94.94 101 TYR A N 1
ATOM 822 C CA . TYR A 1 101 ? -5.972 6.891 7.698 1.00 94.94 101 TYR A CA 1
ATOM 823 C C . TYR A 1 101 ? -7.166 6.626 6.777 1.00 94.94 101 TYR A C 1
ATOM 825 O O . TYR A 1 101 ? -7.271 7.308 5.752 1.00 94.94 101 TYR A O 1
ATOM 833 N N . LEU A 1 102 ? -8.061 5.687 7.105 1.00 93.38 102 LEU A N 1
ATOM 834 C CA . LEU A 1 102 ? -9.324 5.542 6.384 1.00 93.38 102 LEU A CA 1
ATOM 835 C C . LEU A 1 102 ? -10.161 6.813 6.542 1.00 93.38 102 LEU A C 1
ATOM 837 O O . LEU A 1 102 ? -10.230 7.428 7.612 1.00 93.38 102 LEU A O 1
ATOM 841 N N . LYS A 1 103 ? -10.760 7.258 5.440 1.00 88.88 103 LYS A N 1
ATOM 842 C CA . LYS A 1 103 ? -11.722 8.356 5.473 1.00 88.88 103 LYS A CA 1
ATOM 843 C C . LYS A 1 103 ? -13.024 7.839 6.109 1.00 88.88 103 LYS A C 1
ATOM 845 O O . LYS A 1 103 ? -13.403 6.707 5.814 1.00 88.88 103 LYS A O 1
ATOM 850 N N . PRO A 1 104 ? -13.652 8.636 6.991 1.00 71.38 104 PRO A N 1
ATOM 851 C CA . PRO A 1 104 ? -14.935 8.292 7.594 1.00 71.38 104 PRO A CA 1
ATOM 852 C C . PRO A 1 104 ? -16.063 8.232 6.561 1.00 71.38 104 PRO A C 1
ATOM 854 O O . PRO A 1 104 ? -15.929 8.885 5.497 1.00 71.38 104 PRO A O 1
#